Protein AF-A0A2N0LSS5-F1 (afdb_monomer)

Structure (mmCIF, N/CA/C/O backbone):
data_AF-A0A2N0LSS5-F1
#
_entry.id   AF-A0A2N0LSS5-F1
#
loop_
_atom_site.group_PDB
_atom_site.id
_atom_site.type_symbol
_atom_site.label_atom_id
_atom_site.label_alt_id
_atom_site.label_comp_id
_atom_site.label_asym_id
_atom_site.label_entity_id
_atom_site.label_seq_id
_atom_site.pdbx_PDB_ins_code
_atom_site.Cartn_x
_atom_site.Cartn_y
_atom_site.Cartn_z
_atom_site.occupancy
_atom_site.B_iso_or_equiv
_atom_site.auth_seq_id
_atom_site.auth_comp_id
_atom_site.auth_asym_id
_atom_site.auth_atom_id
_atom_site.pdbx_PDB_model_num
ATOM 1 N N . MET A 1 1 ? -24.328 8.127 3.712 1.00 47.69 1 MET A N 1
ATOM 2 C CA . MET A 1 1 ? -23.517 8.927 4.653 1.00 47.69 1 MET A CA 1
ATOM 3 C C . MET A 1 1 ? -22.163 9.129 4.002 1.00 47.69 1 MET A C 1
ATOM 5 O O . MET A 1 1 ? -21.638 8.160 3.469 1.00 47.69 1 MET A O 1
ATOM 9 N N . ALA A 1 2 ? -21.663 10.362 3.918 1.00 68.44 2 ALA A N 1
ATOM 10 C CA . ALA A 1 2 ? -20.313 10.596 3.412 1.00 68.44 2 ALA A CA 1
ATOM 11 C C . ALA A 1 2 ? -19.326 10.151 4.497 1.00 68.44 2 ALA A C 1
ATOM 13 O O . ALA A 1 2 ? -19.447 10.610 5.630 1.00 68.44 2 ALA A O 1
ATOM 14 N N . VAL A 1 3 ? -18.417 9.233 4.166 1.00 74.19 3 VAL A N 1
ATOM 15 C CA . VAL A 1 3 ? -17.335 8.834 5.076 1.00 74.19 3 VAL A CA 1
ATOM 16 C C . VAL A 1 3 ? -16.467 10.064 5.313 1.00 74.19 3 VAL A C 1
ATOM 18 O O . VAL A 1 3 ? -16.099 10.758 4.361 1.00 74.19 3 VAL A O 1
ATOM 21 N N . SER A 1 4 ? -16.194 10.377 6.573 1.00 86.19 4 SER A N 1
ATOM 22 C CA . SER A 1 4 ? -15.351 11.513 6.916 1.00 86.19 4 SER A CA 1
ATOM 23 C C . SER A 1 4 ? -13.908 11.259 6.483 1.00 86.19 4 SER A C 1
ATOM 25 O O . SER A 1 4 ? -13.434 10.125 6.400 1.00 86.19 4 SER A O 1
ATOM 27 N N . ASN A 1 5 ? -13.169 12.338 6.234 1.00 85.25 5 ASN A N 1
ATOM 28 C CA . ASN A 1 5 ? -11.765 12.225 5.844 1.00 85.25 5 ASN A CA 1
ATOM 29 C C . ASN A 1 5 ? -10.914 11.558 6.945 1.00 85.25 5 ASN A C 1
ATOM 31 O O . ASN A 1 5 ? -9.913 10.915 6.645 1.00 85.25 5 ASN A O 1
ATOM 35 N N . GLN A 1 6 ? -11.331 11.682 8.211 1.00 87.38 6 GLN A N 1
ATOM 36 C CA . GLN A 1 6 ? -10.680 11.035 9.348 1.00 87.38 6 GLN A CA 1
ATOM 37 C C . GLN A 1 6 ? -10.866 9.511 9.321 1.00 87.38 6 GLN A C 1
ATOM 39 O O . GLN A 1 6 ? -9.885 8.783 9.437 1.00 87.38 6 GLN A O 1
ATOM 44 N N . GLU A 1 7 ? -12.088 9.025 9.091 1.00 88.06 7 GLU A N 1
ATOM 45 C CA . GLU A 1 7 ? -12.363 7.584 8.976 1.00 88.06 7 GLU A CA 1
ATOM 46 C C . GLU A 1 7 ? -11.579 6.950 7.815 1.00 88.06 7 GLU A C 1
ATOM 48 O O . GLU A 1 7 ? -11.051 5.847 7.951 1.00 88.06 7 GLU A O 1
ATOM 53 N N . LEU A 1 8 ? -11.430 7.664 6.690 1.00 87.62 8 LEU A N 1
ATOM 54 C CA . LEU A 1 8 ? -10.607 7.206 5.564 1.00 87.62 8 LEU A CA 1
ATOM 55 C C . LEU A 1 8 ? -9.121 7.095 5.933 1.00 87.62 8 LEU A C 1
ATOM 57 O O . LEU A 1 8 ? -8.456 6.154 5.503 1.00 87.62 8 LEU A O 1
ATOM 61 N N . MET A 1 9 ? -8.594 8.028 6.730 1.00 88.69 9 MET A N 1
ATOM 62 C CA . MET A 1 9 ? -7.204 7.976 7.197 1.00 88.69 9 MET A CA 1
ATOM 63 C C . MET A 1 9 ? -6.967 6.816 8.166 1.00 88.69 9 MET A C 1
ATOM 65 O O . MET A 1 9 ? -5.972 6.104 8.035 1.00 88.69 9 MET A O 1
ATOM 69 N N . GLU A 1 10 ? -7.879 6.599 9.112 1.00 91.88 10 GLU A N 1
ATOM 70 C CA . GLU A 1 10 ? -7.802 5.488 10.067 1.00 91.88 10 GLU A CA 1
ATOM 71 C C . GLU A 1 10 ? -7.902 4.133 9.354 1.00 91.88 10 GLU A C 1
ATOM 73 O O . GLU A 1 10 ? -7.127 3.213 9.632 1.00 91.88 10 GLU A O 1
ATOM 78 N N . GLN A 1 11 ? -8.798 4.027 8.370 1.00 91.88 11 GLN A N 1
ATOM 79 C CA . GLN A 1 11 ? -8.914 2.845 7.524 1.00 91.88 11 GLN A CA 1
ATOM 80 C C . GLN A 1 11 ? -7.639 2.603 6.708 1.00 91.88 11 GLN A C 1
ATOM 82 O O . GLN A 1 11 ? -7.148 1.474 6.667 1.00 91.88 11 GLN A O 1
ATOM 87 N N . ALA A 1 12 ? -7.076 3.645 6.092 1.00 90.62 12 ALA A N 1
ATOM 88 C CA . ALA A 1 12 ? -5.838 3.542 5.325 1.00 90.62 12 ALA A CA 1
ATOM 89 C C . ALA A 1 12 ? -4.658 3.078 6.198 1.00 90.62 12 ALA A C 1
ATOM 91 O O . ALA A 1 12 ? -3.906 2.189 5.798 1.00 90.62 12 ALA A O 1
ATOM 92 N N . ASP A 1 13 ? -4.517 3.629 7.406 1.00 92.06 13 ASP A N 1
ATOM 93 C CA . ASP A 1 13 ? -3.479 3.217 8.357 1.00 92.06 13 ASP A CA 1
ATOM 94 C C . ASP A 1 13 ? -3.665 1.762 8.816 1.00 92.06 13 ASP A C 1
ATOM 96 O O . ASP A 1 13 ? -2.693 1.004 8.872 1.00 92.06 13 ASP A O 1
ATOM 100 N N . SER A 1 14 ? -4.907 1.338 9.077 1.00 93.75 14 SER A N 1
ATOM 101 C CA . SER A 1 14 ? -5.224 -0.057 9.404 1.00 93.75 14 SER A CA 1
ATOM 102 C C . SER A 1 14 ? -4.822 -1.010 8.271 1.00 93.75 14 SER A C 1
ATOM 104 O O . SER A 1 14 ? -4.093 -1.978 8.502 1.00 93.75 14 SER A O 1
ATOM 106 N N . LEU A 1 15 ? -5.198 -0.688 7.027 1.00 94.19 15 LEU A N 1
ATOM 107 C CA . LEU A 1 15 ? -4.857 -1.486 5.847 1.00 94.19 15 LEU A CA 1
ATOM 108 C C . LEU A 1 15 ? -3.344 -1.573 5.629 1.00 94.19 15 LEU A C 1
ATOM 110 O O . LEU A 1 15 ? -2.817 -2.660 5.390 1.00 94.19 15 LEU A O 1
ATOM 114 N N . TYR A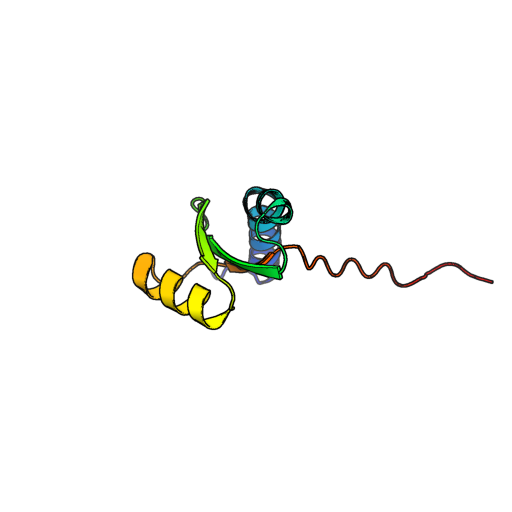 1 16 ? -2.620 -0.460 5.769 1.00 92.56 16 TYR A N 1
ATOM 115 C CA . TYR A 1 16 ? -1.164 -0.474 5.643 1.00 92.56 16 TYR A CA 1
ATOM 116 C C . TYR A 1 16 ? -0.502 -1.283 6.767 1.00 92.56 16 TYR A C 1
ATOM 118 O O . TYR A 1 16 ? 0.434 -2.038 6.517 1.00 92.56 16 TYR A O 1
ATOM 126 N N . LYS A 1 17 ? -0.982 -1.181 8.012 1.00 92.50 17 LYS A N 1
ATOM 127 C CA . LYS A 1 17 ? -0.461 -1.987 9.128 1.00 92.50 17 LYS A CA 1
ATOM 128 C C . LYS A 1 17 ? -0.677 -3.482 8.916 1.00 92.50 17 LYS A C 1
ATOM 130 O O . LYS A 1 17 ? 0.228 -4.250 9.229 1.00 92.50 17 LYS A O 1
ATOM 135 N N . GLN A 1 18 ? -1.849 -3.871 8.419 1.00 94.81 18 GLN A N 1
ATOM 136 C CA . GLN A 1 18 ? -2.216 -5.271 8.234 1.00 94.81 18 GLN A CA 1
ATOM 137 C C . GLN A 1 18 ? -1.523 -5.897 7.019 1.00 94.81 18 GLN A C 1
ATOM 139 O O . GLN A 1 18 ? -0.998 -7.002 7.123 1.00 94.81 18 GLN A O 1
ATOM 144 N N . TYR A 1 19 ? -1.504 -5.189 5.889 1.00 93.81 19 TYR A N 1
ATOM 145 C CA . TYR A 1 19 ? -1.089 -5.752 4.605 1.00 93.81 19 TYR A CA 1
ATOM 146 C C . TYR A 1 19 ? 0.166 -5.099 4.020 1.00 93.81 19 TYR A C 1
ATOM 148 O O . TYR A 1 19 ? 0.971 -5.784 3.405 1.00 93.81 19 TYR A O 1
ATOM 156 N N . GLY A 1 20 ? 0.374 -3.798 4.235 1.00 91.44 20 GLY A N 1
ATOM 157 C CA . GLY A 1 20 ? 1.540 -3.071 3.715 1.00 91.44 20 GLY A CA 1
ATOM 158 C C . GLY A 1 20 ? 2.840 -3.354 4.475 1.00 91.44 20 GLY A C 1
ATOM 159 O O . GLY A 1 20 ? 3.885 -3.539 3.859 1.00 91.44 20 GLY A O 1
ATOM 160 N N . ARG A 1 21 ? 2.792 -3.434 5.812 1.00 90.75 21 ARG A N 1
ATOM 161 C CA . ARG A 1 21 ? 3.982 -3.669 6.653 1.00 90.75 21 ARG A CA 1
ATOM 162 C C . ARG A 1 21 ? 4.721 -4.978 6.358 1.00 90.75 21 ARG A C 1
ATOM 164 O O . ARG A 1 21 ? 5.946 -4.929 6.311 1.00 90.75 21 ARG A O 1
ATOM 171 N N . PRO A 1 22 ? 4.052 -6.135 6.186 1.00 93.19 22 PRO A N 1
ATOM 172 C CA . PRO A 1 22 ? 4.747 -7.375 5.838 1.00 93.19 22 PRO A CA 1
ATOM 173 C C . PRO A 1 22 ? 5.570 -7.262 4.547 1.00 93.19 22 PRO A C 1
ATOM 175 O O . PRO A 1 22 ? 6.632 -7.865 4.444 1.00 93.19 22 PRO A O 1
ATOM 178 N N . LEU A 1 23 ? 5.124 -6.430 3.601 1.00 93.25 23 LEU A N 1
ATOM 179 C CA . LEU A 1 23 ? 5.770 -6.241 2.300 1.00 93.25 23 LEU A CA 1
ATOM 180 C C . LEU A 1 23 ? 7.059 -5.416 2.389 1.00 93.25 23 LEU A C 1
ATOM 182 O O . LEU A 1 23 ? 7.840 -5.412 1.444 1.00 93.25 23 LEU A O 1
ATOM 186 N N . GLU A 1 24 ? 7.323 -4.742 3.512 1.00 91.81 24 GLU A N 1
ATOM 187 C CA . GLU A 1 24 ? 8.540 -3.940 3.696 1.00 91.81 24 GLU A CA 1
ATOM 188 C C . GLU A 1 24 ? 9.822 -4.783 3.611 1.00 91.81 24 GLU A C 1
ATOM 190 O O . GLU A 1 24 ? 10.876 -4.243 3.291 1.00 91.81 24 GLU A O 1
ATOM 195 N N . GLN A 1 25 ? 9.750 -6.094 3.860 1.00 89.19 25 GLN A N 1
ATOM 196 C CA . GLN A 1 25 ? 10.918 -6.976 3.779 1.00 89.19 25 GLN A CA 1
ATOM 197 C C . GLN A 1 25 ? 11.352 -7.272 2.337 1.00 89.19 25 GLN A C 1
ATOM 199 O O . GLN A 1 25 ? 12.548 -7.394 2.085 1.00 89.19 25 GLN A O 1
ATOM 204 N N . GLU A 1 26 ? 10.403 -7.373 1.404 1.00 91.69 26 GLU A N 1
ATOM 205 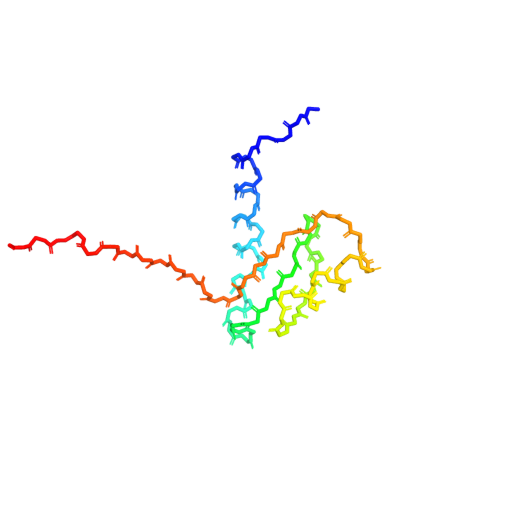C CA . GLU A 1 26 ? 10.652 -7.889 0.047 1.00 91.69 26 GLU A CA 1
ATOM 206 C C . GLU A 1 26 ? 10.384 -6.855 -1.057 1.00 91.69 26 GLU A C 1
ATOM 208 O O . GLU A 1 26 ? 11.049 -6.874 -2.088 1.00 91.69 26 GLU A O 1
ATOM 213 N N . HIS A 1 27 ? 9.469 -5.910 -0.827 1.00 93.75 27 HIS A N 1
ATOM 214 C CA . HIS A 1 27 ? 8.966 -4.961 -1.828 1.00 93.75 27 HIS A CA 1
ATOM 215 C C . HIS A 1 27 ? 9.302 -3.504 -1.482 1.00 93.75 27 HIS A C 1
ATOM 217 O O . HIS A 1 27 ? 8.566 -2.571 -1.810 1.00 93.75 27 HIS A O 1
ATOM 223 N N . TRP A 1 28 ? 10.401 -3.280 -0.757 1.00 93.12 28 TRP A N 1
ATOM 224 C CA . TRP A 1 28 ? 10.780 -1.941 -0.312 1.00 93.12 28 TRP A CA 1
ATOM 225 C C . TRP A 1 28 ? 10.923 -0.962 -1.485 1.00 93.12 28 TRP A C 1
ATOM 227 O O . TRP A 1 28 ? 11.675 -1.193 -2.429 1.00 93.12 28 TRP A O 1
ATOM 237 N N . GLY A 1 29 ? 10.254 0.189 -1.389 1.00 91.19 29 GLY A N 1
ATOM 238 C CA . GLY A 1 29 ? 10.308 1.243 -2.402 1.00 91.19 29 GLY A CA 1
ATOM 239 C C . GLY A 1 29 ? 9.317 1.079 -3.555 1.00 91.19 29 GLY A C 1
ATOM 240 O O . GLY A 1 29 ? 9.103 2.058 -4.276 1.00 91.19 29 GLY A O 1
ATOM 241 N N . GLU A 1 30 ? 8.679 -0.086 -3.683 1.00 95.25 30 GLU A N 1
ATOM 242 C CA . GLU A 1 30 ? 7.565 -0.318 -4.602 1.00 95.25 30 GLU A CA 1
ATOM 243 C C . GLU A 1 30 ? 6.267 0.321 -4.092 1.00 95.25 30 GLU A C 1
ATOM 245 O O . GLU A 1 30 ? 6.194 0.908 -3.005 1.00 95.25 30 GLU A O 1
ATOM 250 N N . PHE A 1 31 ? 5.224 0.226 -4.906 1.00 96.12 31 PHE A N 1
ATOM 251 C CA . PHE A 1 31 ? 3.882 0.675 -4.584 1.00 96.12 31 PHE A CA 1
ATOM 252 C C . PHE A 1 31 ? 2.950 -0.518 -4.421 1.00 96.12 31 PHE A C 1
ATOM 254 O O . PHE A 1 31 ? 3.078 -1.520 -5.120 1.00 96.12 31 PHE A O 1
ATOM 261 N N . VAL A 1 32 ? 1.985 -0.382 -3.516 1.00 96.00 32 VAL A N 1
ATOM 262 C CA . VAL A 1 32 ? 0.926 -1.367 -3.307 1.00 96.00 32 VAL A CA 1
ATOM 263 C C . VAL A 1 32 ? -0.434 -0.678 -3.268 1.00 96.00 32 VAL A C 1
ATOM 265 O O . VAL A 1 32 ? -0.622 0.287 -2.528 1.00 96.00 32 VAL A O 1
ATOM 268 N N . ALA A 1 33 ? -1.384 -1.163 -4.063 1.00 96.94 33 ALA A N 1
ATOM 269 C CA . ALA A 1 33 ? -2.801 -0.85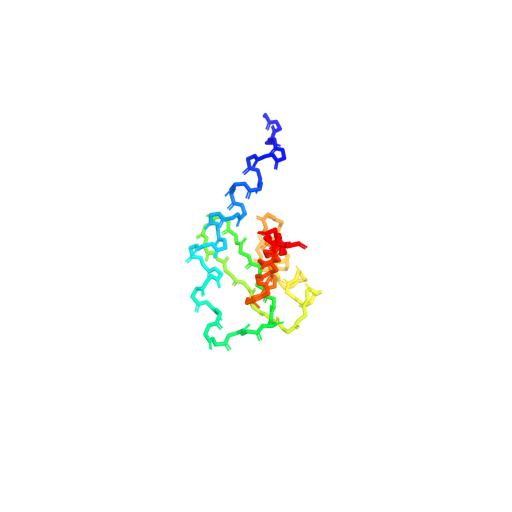5 -3.917 1.00 96.94 33 ALA A CA 1
ATOM 270 C C . ALA A 1 33 ? -3.445 -1.927 -3.039 1.00 96.94 33 ALA A C 1
ATOM 272 O O . ALA A 1 33 ? -3.300 -3.110 -3.331 1.00 96.94 33 ALA A O 1
ATOM 273 N N . ILE A 1 34 ? -4.156 -1.521 -1.989 1.00 95.75 34 ILE A N 1
ATOM 274 C CA . ILE A 1 34 ? -4.809 -2.413 -1.028 1.00 95.75 34 ILE A CA 1
ATOM 275 C C . ILE A 1 34 ? -6.303 -2.086 -0.997 1.00 95.75 34 ILE A C 1
ATOM 277 O O . ILE A 1 34 ? -6.694 -0.937 -0.776 1.00 95.75 34 ILE A O 1
ATOM 281 N N . PHE A 1 35 ? -7.139 -3.095 -1.217 1.00 94.12 35 PHE A N 1
ATOM 282 C CA . PHE A 1 35 ? -8.591 -3.004 -1.086 1.00 94.12 35 PHE A CA 1
ATOM 283 C C . PHE A 1 35 ? -9.029 -3.362 0.336 1.00 94.12 35 PHE A C 1
ATOM 285 O O . PHE A 1 35 ? -8.318 -4.038 1.079 1.00 94.12 35 PHE A O 1
ATOM 292 N N . THR A 1 36 ? -10.229 -2.931 0.723 1.00 91.00 36 THR A N 1
ATOM 293 C CA . THR A 1 36 ? -10.778 -3.165 2.070 1.00 91.00 36 THR A CA 1
ATOM 294 C C . THR A 1 36 ? -10.997 -4.642 2.405 1.00 91.00 36 THR A C 1
ATOM 296 O O . THR A 1 36 ? -11.100 -4.990 3.577 1.00 91.00 36 THR A O 1
ATOM 299 N N . ASP A 1 37 ? -11.031 -5.511 1.396 1.00 90.19 37 ASP A N 1
ATOM 300 C CA . ASP A 1 37 ? -11.145 -6.965 1.529 1.00 90.19 37 ASP A CA 1
ATOM 301 C C . ASP A 1 37 ? -9.793 -7.701 1.518 1.00 90.19 37 ASP A C 1
ATOM 303 O O . ASP A 1 37 ? -9.762 -8.930 1.528 1.00 90.19 37 ASP A O 1
ATOM 307 N N . GLY A 1 38 ? -8.677 -6.967 1.501 1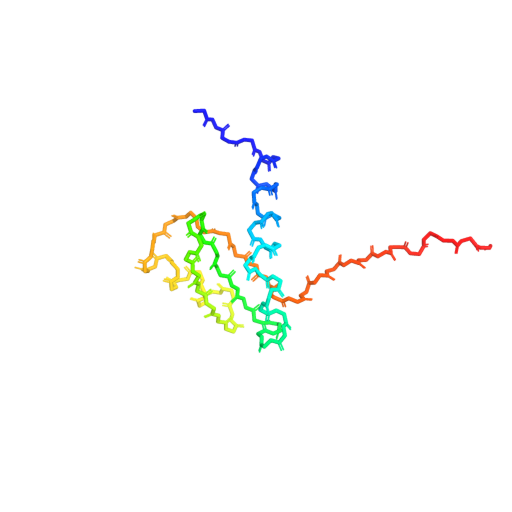.00 89.38 38 GLY A N 1
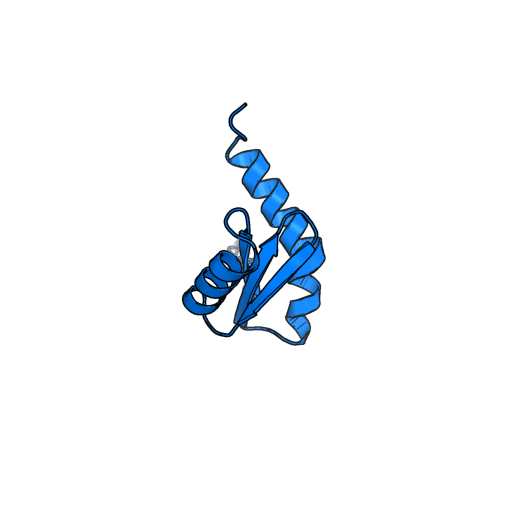ATOM 308 C CA . GLY A 1 38 ? -7.327 -7.530 1.528 1.00 89.38 38 GLY A CA 1
ATOM 309 C C . GLY A 1 38 ? -6.767 -7.927 0.163 1.00 89.38 38 GLY A C 1
ATOM 310 O O . GLY A 1 38 ? -5.634 -8.403 0.098 1.00 89.38 38 GLY A O 1
ATOM 311 N N . ARG A 1 39 ? -7.497 -7.715 -0.943 1.00 94.56 39 ARG A N 1
ATOM 312 C CA . ARG A 1 39 ? -6.907 -7.841 -2.286 1.00 94.56 39 ARG A CA 1
ATOM 313 C C . ARG A 1 39 ? -5.840 -6.772 -2.494 1.00 94.56 39 ARG A C 1
ATOM 315 O O . ARG A 1 39 ? -6.009 -5.626 -2.073 1.00 94.56 39 ARG A O 1
ATOM 322 N N . MET A 1 40 ? -4.756 -7.150 -3.171 1.00 95.12 40 MET A N 1
ATOM 323 C CA . MET A 1 40 ? -3.606 -6.275 -3.386 1.00 95.12 40 MET A CA 1
ATOM 324 C C . MET A 1 40 ? -3.065 -6.330 -4.811 1.00 95.12 40 MET A C 1
ATOM 326 O O . MET A 1 40 ? -3.141 -7.363 -5.476 1.00 95.12 40 MET A O 1
ATOM 330 N N . VAL A 1 41 ? -2.476 -5.217 -5.243 1.00 96.62 41 VAL A N 1
ATOM 331 C CA . VAL A 1 41 ? -1.680 -5.107 -6.472 1.00 96.62 41 VAL A CA 1
ATOM 332 C C . VAL A 1 41 ? -0.360 -4.431 -6.127 1.00 96.62 41 VAL A C 1
ATOM 334 O O . VAL A 1 41 ? -0.373 -3.347 -5.551 1.00 96.62 41 VAL A O 1
ATOM 337 N N . LEU A 1 42 ? 0.758 -5.066 -6.473 1.00 96.38 42 LEU A N 1
ATOM 338 C CA . LEU A 1 42 ? 2.118 -4.567 -6.262 1.00 96.38 42 LEU A CA 1
ATOM 339 C C . LEU A 1 42 ? 2.738 -4.126 -7.584 1.00 96.38 42 LEU A C 1
ATOM 341 O O . LEU A 1 42 ? 2.447 -4.705 -8.629 1.00 96.38 42 LEU A O 1
ATOM 345 N N . GLY A 1 43 ? 3.621 -3.135 -7.538 1.00 95.69 43 GLY A N 1
ATOM 346 C CA . GLY A 1 43 ? 4.393 -2.759 -8.713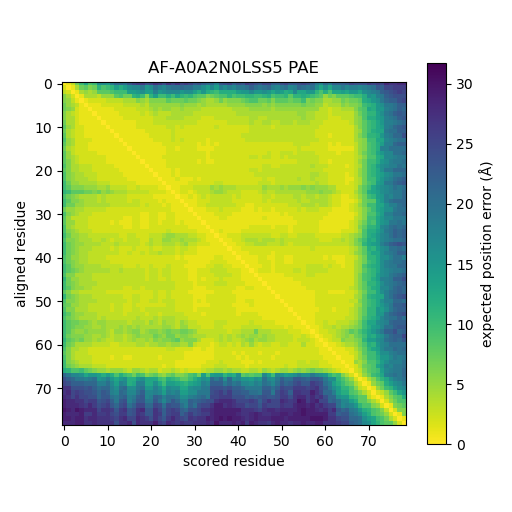 1.00 95.69 43 GLY A CA 1
ATOM 347 C C . GLY A 1 43 ? 5.365 -1.604 -8.491 1.00 95.69 43 GLY A C 1
ATOM 348 O O . GLY A 1 43 ? 5.285 -0.876 -7.499 1.00 95.69 43 GLY A O 1
ATOM 349 N N . PRO A 1 44 ? 6.266 -1.370 -9.457 1.00 94.69 44 PRO A N 1
ATOM 350 C CA . PRO A 1 44 ? 7.398 -0.463 -9.284 1.00 94.69 44 PRO A CA 1
ATOM 351 C C . PRO A 1 44 ? 7.009 1.021 -9.313 1.00 94.69 44 PRO A C 1
ATOM 353 O O . PRO A 1 44 ? 7.781 1.876 -8.881 1.00 94.69 44 PRO A O 1
ATOM 356 N N . THR A 1 45 ? 5.827 1.360 -9.840 1.00 95.62 45 THR A N 1
ATOM 357 C CA . THR A 1 45 ? 5.367 2.748 -9.965 1.00 95.62 45 THR A CA 1
ATOM 358 C C . THR A 1 45 ? 3.916 2.896 -9.532 1.00 95.62 45 THR A C 1
ATOM 360 O O . THR A 1 45 ? 3.096 2.001 -9.733 1.00 95.62 45 THR A O 1
ATOM 363 N N . LEU A 1 46 ? 3.588 4.071 -8.990 1.00 93.56 46 LEU A N 1
ATOM 364 C CA . LEU A 1 46 ? 2.226 4.414 -8.585 1.00 93.56 46 LEU A CA 1
ATOM 365 C C . LEU A 1 46 ? 1.235 4.311 -9.749 1.00 93.56 46 LEU A C 1
ATOM 367 O O . LEU A 1 46 ? 0.113 3.851 -9.547 1.00 93.56 46 LEU A O 1
ATOM 371 N N . LEU A 1 47 ? 1.647 4.731 -10.951 1.00 95.69 47 LEU A N 1
ATOM 372 C CA . LEU A 1 47 ? 0.792 4.709 -12.137 1.00 95.69 47 LEU A CA 1
ATOM 373 C C . LEU A 1 47 ? 0.420 3.273 -12.515 1.00 95.69 47 LEU A C 1
ATOM 375 O O . LEU A 1 47 ? -0.765 2.964 -12.567 1.00 95.69 47 LEU A O 1
ATOM 379 N N . ALA A 1 48 ? 1.415 2.392 -12.668 1.00 95.31 48 ALA A N 1
ATOM 380 C CA . ALA A 1 48 ? 1.183 0.993 -13.027 1.00 95.31 48 ALA A CA 1
ATOM 381 C C . ALA A 1 48 ? 0.263 0.285 -12.017 1.00 95.31 48 ALA A C 1
ATOM 383 O O . ALA A 1 48 ? -0.695 -0.380 -12.401 1.00 95.31 48 ALA A O 1
ATOM 384 N N . VAL A 1 49 ? 0.504 0.501 -10.720 1.00 96.62 49 VAL A N 1
ATOM 385 C CA . VAL A 1 49 ? -0.311 -0.076 -9.642 1.00 96.62 49 VAL A CA 1
ATOM 386 C C . VAL A 1 49 ? -1.747 0.447 -9.668 1.00 96.62 49 VAL A C 1
ATOM 388 O O . VAL A 1 49 ? -2.686 -0.323 -9.477 1.00 96.62 49 VAL A O 1
ATOM 391 N N . SER A 1 50 ? -1.935 1.742 -9.929 1.00 94.00 50 SER A N 1
ATOM 392 C CA . SER A 1 50 ? -3.265 2.359 -9.986 1.00 94.00 50 SER A CA 1
ATOM 393 C C . SER A 1 50 ? -4.063 1.884 -11.201 1.00 94.00 50 SER A C 1
ATOM 395 O O . SER A 1 50 ? -5.245 1.568 -11.069 1.00 94.00 50 SER A O 1
ATOM 397 N N . GLU A 1 51 ? -3.430 1.812 -12.374 1.00 96.25 51 GLU A N 1
ATOM 398 C CA . GLU A 1 51 ? -4.057 1.330 -13.609 1.00 96.25 51 GLU A CA 1
ATOM 399 C C . GLU A 1 51 ? -4.452 -0.142 -13.493 1.00 96.25 51 GLU A C 1
ATOM 401 O O . GLU A 1 51 ? -5.581 -0.513 -13.815 1.00 96.25 51 GLU A O 1
ATOM 406 N N . GLU A 1 52 ? -3.557 -0.977 -12.966 1.00 96.19 52 GLU A N 1
ATOM 407 C CA . GLU A 1 52 ? -3.813 -2.401 -12.791 1.00 96.19 52 GLU A CA 1
ATOM 408 C C . GLU A 1 52 ? -4.894 -2.669 -11.733 1.00 96.19 52 GLU A C 1
ATOM 410 O O . GLU A 1 52 ? -5.794 -3.479 -11.966 1.00 96.19 52 GLU A O 1
ATOM 415 N N . ALA A 1 53 ? -4.864 -1.964 -10.598 1.00 95.94 53 ALA A N 1
ATOM 416 C CA . ALA A 1 53 ? -5.905 -2.069 -9.576 1.00 95.94 53 ALA A CA 1
ATOM 417 C C . ALA A 1 53 ? -7.277 -1.653 -10.124 1.00 95.94 53 ALA A C 1
ATOM 419 O O . ALA A 1 53 ? -8.267 -2.360 -9.914 1.00 95.94 53 ALA A O 1
ATOM 420 N N . LEU A 1 54 ? -7.325 -0.556 -10.888 1.00 94.25 54 LEU A N 1
ATOM 421 C CA . LEU A 1 54 ? -8.549 -0.091 -11.531 1.00 94.25 54 LEU A CA 1
ATOM 422 C C . LEU A 1 54 ? -9.075 -1.109 -12.550 1.00 94.25 54 LEU A C 1
ATOM 424 O O . LEU A 1 54 ? -10.276 -1.375 -12.568 1.00 94.25 54 LEU A O 1
ATOM 428 N N . ALA A 1 55 ? -8.196 -1.697 -13.363 1.00 95.69 55 ALA A N 1
ATOM 429 C CA . ALA A 1 55 ? -8.572 -2.682 -14.372 1.00 95.69 55 ALA A CA 1
ATOM 430 C C . ALA A 1 55 ? -9.056 -4.008 -13.762 1.00 95.69 55 ALA A C 1
ATOM 432 O O . ALA A 1 55 ? -10.007 -4.603 -14.265 1.00 95.69 55 ALA A O 1
ATOM 433 N N . LYS A 1 56 ? -8.420 -4.479 -12.681 1.00 93.12 56 LYS A N 1
ATOM 434 C CA . LYS A 1 56 ? -8.732 -5.779 -12.061 1.00 93.12 56 LYS A CA 1
ATOM 435 C C . LYS A 1 56 ? -9.915 -5.730 -11.103 1.00 93.12 56 LYS A C 1
ATOM 437 O O . LYS A 1 56 ? -10.687 -6.684 -11.028 1.00 93.12 56 LYS A O 1
ATOM 442 N N . PHE A 1 57 ? -10.033 -4.654 -10.334 1.00 91.44 57 PHE A N 1
ATOM 443 C CA . PHE A 1 57 ? -10.905 -4.615 -9.159 1.00 91.44 57 PHE A CA 1
ATOM 444 C C . PHE A 1 57 ? -11.789 -3.366 -9.099 1.00 91.44 57 PHE A C 1
ATOM 446 O O . PHE A 1 57 ? -12.708 -3.307 -8.282 1.00 91.44 57 PHE A O 1
ATOM 453 N N . GLY A 1 58 ? -11.563 -2.396 -9.986 1.00 89.56 58 GLY A N 1
ATOM 454 C CA . GLY A 1 58 ? -12.302 -1.144 -10.008 1.00 89.56 58 GLY A CA 1
ATOM 455 C C . GLY A 1 58 ? -11.803 -0.144 -8.964 1.00 89.56 58 GLY A C 1
ATOM 456 O O . GLY A 1 58 ? -10.660 -0.172 -8.515 1.00 89.56 58 GLY A O 1
ATOM 457 N N . LYS A 1 59 ? -12.670 0.804 -8.608 1.00 88.81 59 LYS A N 1
ATOM 458 C CA . LYS A 1 59 ? -12.357 1.870 -7.645 1.00 88.81 59 LYS A CA 1
ATOM 459 C C . LYS A 1 59 ? -12.436 1.350 -6.205 1.00 88.81 59 LYS A C 1
ATOM 461 O O . LYS A 1 59 ? -13.161 0.401 -5.931 1.00 88.81 59 LYS A O 1
ATOM 466 N N . GLY A 1 60 ? -11.773 2.044 -5.277 1.00 87.88 60 GLY A N 1
ATOM 467 C CA . GLY A 1 60 ? -11.899 1.791 -3.834 1.00 87.88 60 GLY A CA 1
ATOM 468 C C . GLY A 1 60 ? -10.659 1.207 -3.154 1.00 87.88 60 GLY A C 1
ATOM 469 O O . GLY A 1 60 ? -10.740 0.832 -1.988 1.00 87.88 60 GLY A O 1
ATOM 470 N N . SER A 1 61 ? -9.519 1.139 -3.847 1.00 90.19 61 SER A N 1
ATOM 471 C CA . SER A 1 61 ? -8.226 0.827 -3.231 1.00 90.19 61 SER A CA 1
ATOM 472 C C . SER A 1 61 ? -7.542 2.053 -2.640 1.00 90.19 61 SER A C 1
ATOM 474 O O . SER A 1 61 ? -7.659 3.161 -3.167 1.00 90.19 61 SER A O 1
ATOM 476 N N . PHE A 1 62 ? -6.714 1.811 -1.632 1.00 92.75 62 PHE A N 1
ATOM 477 C CA . PHE A 1 62 ? -5.738 2.763 -1.117 1.00 92.75 62 PHE A CA 1
ATOM 478 C C . PHE A 1 62 ? -4.353 2.418 -1.660 1.00 92.75 62 PHE A C 1
ATOM 480 O O . PHE A 1 62 ? -3.955 1.256 -1.613 1.00 92.75 62 PHE A O 1
ATOM 487 N N . VAL A 1 63 ? -3.623 3.408 -2.179 1.00 94.00 63 VAL A N 1
ATOM 488 C CA . VAL A 1 63 ? -2.279 3.204 -2.741 1.00 94.00 63 VAL A CA 1
ATOM 489 C C . VAL A 1 63 ? -1.227 3.729 -1.775 1.00 94.00 63 VAL A C 1
ATOM 491 O O . VAL A 1 63 ? -1.306 4.868 -1.317 1.00 94.00 63 VAL A O 1
ATOM 494 N N . PHE A 1 64 ? -0.220 2.908 -1.500 1.00 93.50 64 PHE A N 1
ATOM 495 C CA . PHE A 1 64 ? 0.865 3.213 -0.578 1.00 93.50 64 PHE A CA 1
ATOM 496 C C . PHE A 1 64 ? 2.216 2.974 -1.237 1.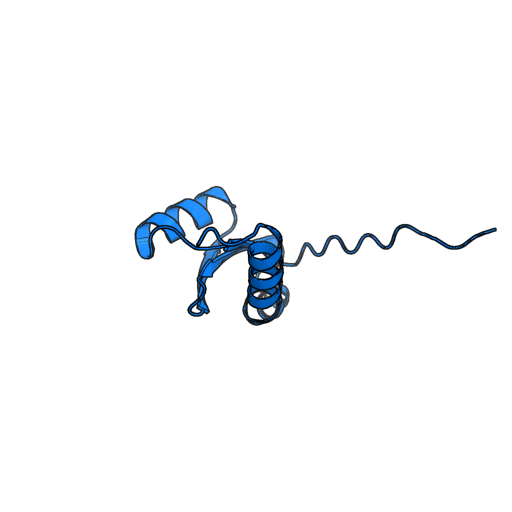00 93.50 64 PHE A C 1
ATOM 498 O O . PHE A 1 64 ? 2.347 2.111 -2.102 1.00 93.50 64 PHE A O 1
ATOM 505 N N . LYS A 1 65 ? 3.236 3.705 -0.782 1.00 94.00 65 LYS A N 1
ATOM 506 C CA . LYS A 1 65 ? 4.632 3.371 -1.063 1.00 94.00 65 LYS A CA 1
ATOM 507 C C . LYS A 1 65 ? 5.164 2.498 0.068 1.00 94.00 65 LYS A C 1
ATOM 509 O O . LYS A 1 65 ? 5.128 2.912 1.226 1.00 94.00 65 LYS A O 1
ATOM 514 N N . VAL A 1 66 ? 5.650 1.311 -0.265 1.00 93.25 66 VAL A N 1
ATOM 515 C CA . VAL A 1 66 ? 6.121 0.318 0.702 1.00 93.25 66 VAL A CA 1
ATOM 516 C C . VAL A 1 66 ? 7.438 0.780 1.324 1.00 93.25 66 VAL A C 1
ATOM 518 O O . VAL A 1 66 ? 8.358 1.220 0.629 1.00 93.25 66 VAL A O 1
ATOM 521 N N . GLY A 1 67 ? 7.529 0.709 2.651 1.00 83.81 67 GLY A N 1
ATOM 522 C CA . GLY A 1 67 ? 8.756 0.970 3.410 1.00 83.81 67 GLY A CA 1
ATOM 523 C C . GLY A 1 67 ? 9.103 2.447 3.606 1.00 83.81 67 GLY A C 1
ATOM 524 O O . GLY A 1 67 ? 9.841 2.790 4.528 1.00 83.81 67 GLY A O 1
ATOM 525 N N . VAL A 1 68 ? 8.526 3.375 2.834 1.00 71.31 68 VAL A N 1
ATOM 526 C CA . VAL A 1 68 ? 8.726 4.818 3.064 1.00 71.31 68 VAL A CA 1
ATOM 527 C C . VAL A 1 68 ? 7.816 5.285 4.192 1.00 71.31 68 VAL A C 1
ATOM 529 O O . VAL A 1 68 ? 6.870 6.051 4.020 1.00 71.31 68 VAL A O 1
ATOM 532 N N . LYS A 1 69 ? 8.136 4.836 5.399 1.00 58.34 69 LYS A N 1
ATOM 533 C CA . LYS A 1 69 ? 7.645 5.459 6.611 1.00 58.34 69 LYS A CA 1
ATOM 534 C C . LYS A 1 69 ? 8.492 6.702 6.841 1.00 58.34 69 LY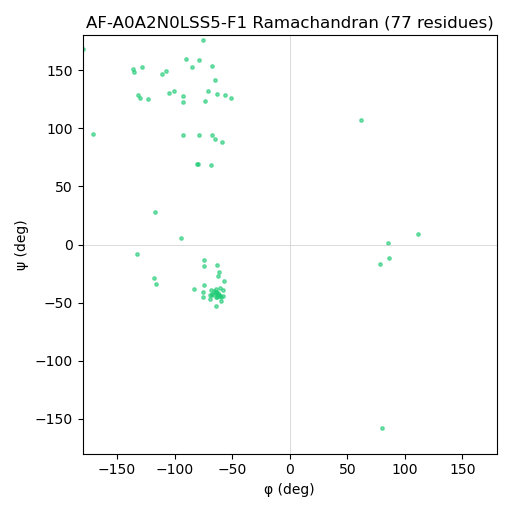S A C 1
ATOM 536 O O . LYS A 1 69 ? 9.563 6.637 7.440 1.00 58.34 69 LYS A O 1
ATOM 541 N N . ALA A 1 70 ? 8.016 7.853 6.371 1.00 48.31 70 ALA A N 1
ATOM 542 C CA . ALA A 1 70 ? 8.523 9.142 6.8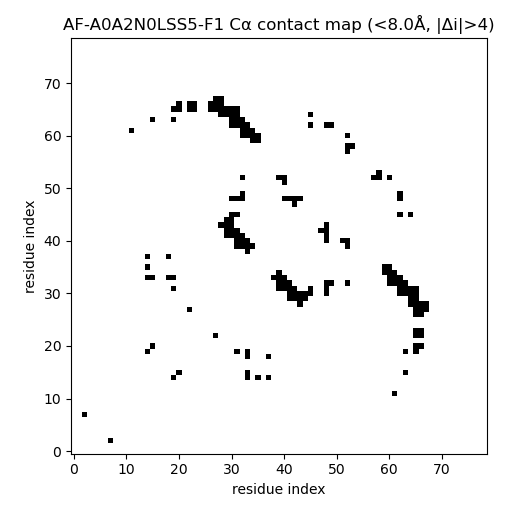25 1.00 48.31 70 ALA A CA 1
ATOM 543 C C . ALA A 1 70 ? 8.114 9.347 8.295 1.00 48.31 70 ALA A C 1
ATOM 545 O O . ALA A 1 70 ? 7.291 10.194 8.624 1.00 48.31 70 ALA A O 1
ATOM 546 N N . VAL A 1 71 ? 8.688 8.557 9.207 1.00 46.75 71 VAL A N 1
ATOM 547 C CA . VAL A 1 71 ? 8.700 8.881 10.632 1.00 46.75 71 VAL A CA 1
ATOM 548 C C . VAL A 1 71 ? 9.819 9.896 10.816 1.00 46.75 71 VAL A C 1
ATOM 550 O O . VAL A 1 71 ? 10.876 9.614 11.376 1.00 46.75 71 VAL A O 1
ATOM 553 N N . GLY A 1 72 ? 9.609 11.098 10.284 1.00 38.03 72 GLY A N 1
ATOM 554 C CA . GLY A 1 72 ? 10.369 12.250 10.721 1.00 38.03 72 GLY A CA 1
ATOM 555 C C . GLY A 1 72 ? 10.013 12.497 12.179 1.00 38.03 72 GLY A C 1
ATOM 556 O O . GLY A 1 72 ? 9.072 13.227 12.472 1.00 38.03 72 GLY A O 1
ATOM 557 N N . LYS A 1 73 ? 10.755 11.902 13.118 1.00 44.12 73 LYS A N 1
ATOM 558 C CA . LYS A 1 73 ? 10.876 12.498 14.445 1.00 44.12 73 LYS A CA 1
ATOM 559 C C . LYS A 1 73 ? 11.669 13.779 14.215 1.00 44.12 73 LYS A C 1
ATOM 561 O O . LYS A 1 73 ? 12.897 13.735 14.141 1.00 44.12 73 LYS A O 1
ATOM 566 N N . TRP A 1 74 ? 10.981 14.908 14.027 1.00 46.47 74 TRP A N 1
ATOM 567 C CA . TRP A 1 74 ? 11.649 16.202 14.130 1.00 46.47 74 TRP A CA 1
ATOM 568 C C . TRP A 1 74 ? 12.393 16.180 15.464 1.00 46.47 74 TRP A C 1
ATOM 570 O O . TRP A 1 74 ? 11.807 15.814 16.487 1.00 46.47 74 TRP A O 1
ATOM 580 N N . ARG A 1 75 ? 13.702 16.449 15.438 1.00 52.28 75 ARG A N 1
ATOM 581 C CA . ARG A 1 75 ? 14.539 16.518 16.638 1.00 52.28 75 ARG A CA 1
ATOM 582 C C . ARG A 1 75 ? 13.971 17.604 17.553 1.00 52.28 75 ARG A C 1
ATOM 584 O O . ARG A 1 75 ? 14.388 18.748 17.478 1.00 52.28 75 ARG A O 1
ATOM 591 N N . SER A 1 76 ? 13.032 17.248 18.418 1.00 55.88 76 SER A N 1
ATOM 592 C CA . SER A 1 76 ? 12.794 17.971 19.655 1.00 55.88 76 SER A CA 1
ATOM 593 C C . SER A 1 76 ? 13.633 17.276 20.713 1.00 55.88 76 SER A C 1
ATOM 595 O O . SER A 1 76 ? 13.214 16.233 21.202 1.00 55.88 76 SER A O 1
ATOM 597 N N . THR A 1 77 ? 14.842 17.805 20.924 1.00 50.44 77 THR A N 1
ATOM 598 C CA . THR A 1 77 ? 15.598 17.915 22.192 1.00 50.44 77 THR A CA 1
ATOM 599 C C . THR A 1 77 ? 16.809 18.813 21.865 1.00 50.44 77 THR A C 1
ATOM 601 O O . THR A 1 77 ? 17.674 18.393 21.100 1.00 50.44 77 THR A O 1
ATOM 604 N N . ILE A 1 78 ? 16.731 20.126 22.115 1.00 50.06 78 ILE A N 1
ATOM 605 C CA . ILE A 1 78 ? 17.210 20.836 23.324 1.00 50.06 78 ILE A CA 1
ATOM 606 C C . ILE A 1 78 ? 18.734 20.698 23.506 1.00 50.06 78 ILE A C 1
ATOM 608 O O . ILE A 1 78 ? 19.200 19.615 23.858 1.00 50.06 78 ILE A O 1
ATOM 612 N N . HIS A 1 79 ? 19.472 21.785 23.253 1.00 41.41 79 HIS A N 1
ATOM 613 C CA . HIS A 1 79 ? 20.366 22.499 24.184 1.00 41.41 79 HIS A CA 1
ATOM 614 C C . HIS A 1 79 ? 20.444 23.956 23.716 1.00 41.41 79 HIS A C 1
ATOM 616 O O . HIS A 1 79 ? 20.563 24.153 22.485 1.00 41.41 79 HIS A O 1
#

Secondary structure (DSSP, 8-state):
-PPPHHHHHHHHHHHIIIIIGGGGGTSTT-EEEE-TTS-EEEESSHHHHHHHHHHHH-S--EEEESS------------

Mean predicted aligned error: 7.3 Å

Sequence (79 aa):
MAVSNQELMEQADSLYKQYGRPLEQEHWGEFVAIFTDGRMVLGPTLLAVSEEALAKFGKGSFVFKVGVKAVGKWRSTIH

pLDDT: mean 85.11, std 16.47, range [38.03, 96.94]

Radius of gyration: 14.63 Å; Cα contacts (8 Å, |Δi|>4): 96; chains: 1; bounding box: 44×30×39 Å

Solvent-accessible surface area (backbone atoms only — not comparable to full-atom values): 4802 Å² total; per-residue (Å²): 132,85,81,48,75,64,59,53,50,55,50,50,51,51,50,36,64,72,59,41,54,73,40,37,82,80,43,57,71,22,20,37,28,41,33,93,84,68,54,73,34,74,33,83,38,65,63,62,18,51,53,49,38,42,73,76,71,41,83,77,57,48,77,43,62,25,66,71,72,83,76,74,73,71,86,84,74,89,134

Nearest PDB structures (foldseek):
  3tig-assembly1_A  TM=4.911E-01  e=1.082E+00  Xenopus tropicalis
  8fjf-assembly1_A  TM=4.696E-01  e=1.508E+00  synthetic construct
  3tin-assembly1_A  TM=3.871E-01  e=1.013E+00  Xenopus tropicalis

Foldseek 3Di:
DDDDPVNVVVLLVVQCVVQQQVCLVPQAQWKWWAASVGDIDIDNDPVVRVVVCCVPPNDHTDMDGHPPPPPPPPPPDDD